Protein AF-A0A2I0VTD6-F1 (afdb_monomer)

Radius of gyration: 36.79 Å; Cα contacts (8 Å, |Δi|>4): 29; chains: 1; bounding box: 99×34×90 Å

Foldseek 3Di:
DPPPDDPVVCVPPVDDDDDDDDDDDDDDDDDDDDDDDDD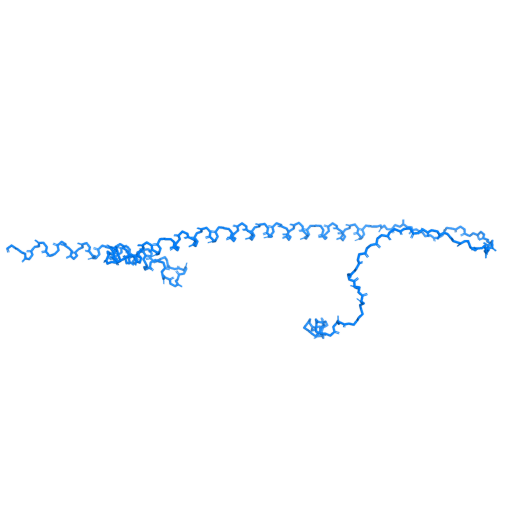DDDDDDDDPDDDPVVVVVVVVVVVVVVVVVVVVVVVVVVVVVVVCVVVVVLVVLLVVLPDPVRVPPLLSVLSVQQSPDPDPPDRCNVVSVVSNVVVVVVVVVVVPVPD

Structure (mmCIF, N/CA/C/O backbone):
data_AF-A0A2I0VTD6-F1
#
_entry.id   AF-A0A2I0VTD6-F1
#
loop_
_atom_site.group_PDB
_atom_site.id
_atom_site.type_symbol
_atom_site.label_atom_id
_atom_site.label_alt_id
_atom_site.label_comp_id
_atom_site.label_asym_id
_atom_site.label_entity_id
_atom_site.label_seq_id
_atom_site.pdbx_PDB_ins_code
_atom_site.Cartn_x
_atom_site.Cartn_y
_atom_site.Cartn_z
_atom_site.occupancy
_atom_site.B_iso_or_equiv
_atom_site.auth_seq_id
_atom_site.auth_comp_id
_atom_site.auth_asym_id
_atom_site.auth_atom_id
_atom_site.pdbx_PDB_model_num
ATOM 1 N N . MET A 1 1 ? 7.458 -14.844 -42.159 1.00 49.75 1 MET A N 1
ATOM 2 C CA . MET A 1 1 ? 8.129 -14.758 -40.843 1.00 49.75 1 MET A CA 1
ATOM 3 C C . MET A 1 1 ? 8.687 -16.138 -40.537 1.00 49.75 1 MET A C 1
ATOM 5 O O . MET A 1 1 ? 8.041 -17.108 -40.900 1.00 49.75 1 MET A O 1
ATOM 9 N N . ASN A 1 2 ? 9.909 -16.247 -40.011 1.00 54.94 2 ASN A N 1
ATOM 10 C CA . ASN A 1 2 ? 10.540 -17.551 -39.797 1.00 54.94 2 ASN A CA 1
ATOM 11 C C . ASN A 1 2 ? 9.925 -18.211 -38.554 1.00 54.94 2 ASN A C 1
ATOM 13 O O . ASN A 1 2 ? 10.283 -17.858 -37.434 1.00 54.94 2 ASN A O 1
ATOM 17 N N . GLU A 1 3 ? 8.988 -19.136 -38.755 1.00 66.50 3 GLU A N 1
ATOM 18 C CA . GLU A 1 3 ? 8.184 -19.750 -37.681 1.00 66.50 3 GLU A CA 1
ATOM 19 C C . GLU A 1 3 ? 8.963 -20.730 -36.790 1.00 66.50 3 GLU A C 1
ATOM 21 O O . GLU A 1 3 ? 8.429 -21.281 -35.836 1.00 66.50 3 GLU A O 1
ATOM 26 N N . ASN A 1 4 ? 10.259 -20.912 -37.051 1.00 70.69 4 ASN A N 1
ATOM 27 C CA . ASN A 1 4 ? 11.115 -21.851 -36.331 1.00 70.69 4 ASN A CA 1
ATOM 28 C C . ASN A 1 4 ? 12.034 -21.175 -35.289 1.00 70.69 4 ASN A C 1
ATOM 30 O O . ASN A 1 4 ? 13.095 -21.707 -34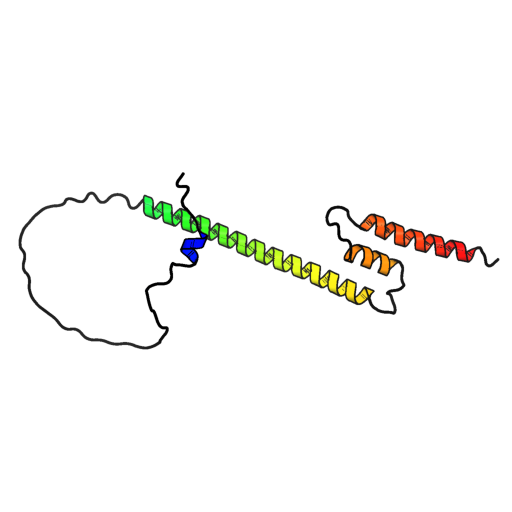.949 1.00 70.69 4 ASN A O 1
ATOM 34 N N . TYR A 1 5 ? 11.674 -19.978 -34.811 1.00 77.75 5 TYR A N 1
ATOM 35 C CA . TYR A 1 5 ? 12.420 -19.262 -33.772 1.00 77.75 5 TYR A CA 1
ATOM 36 C C . TYR A 1 5 ? 11.846 -19.563 -32.382 1.00 77.75 5 TYR A C 1
ATOM 38 O O . TYR A 1 5 ? 10.873 -18.948 -31.953 1.00 77.75 5 TYR A O 1
ATOM 46 N N . ASN A 1 6 ? 12.480 -20.496 -31.666 1.00 81.00 6 ASN A N 1
ATOM 47 C CA . ASN A 1 6 ? 12.172 -20.787 -30.267 1.00 81.00 6 ASN A CA 1
ATOM 48 C C . ASN A 1 6 ? 13.275 -20.223 -29.341 1.00 81.00 6 ASN A C 1
ATOM 50 O O . ASN A 1 6 ? 14.385 -20.770 -29.304 1.00 81.00 6 ASN A O 1
ATOM 54 N N . PRO A 1 7 ? 13.011 -19.147 -28.575 1.00 73.56 7 PRO A N 1
ATOM 55 C CA . PRO A 1 7 ? 14.016 -18.520 -27.714 1.00 73.56 7 PRO A CA 1
ATOM 56 C C . PRO A 1 7 ? 14.428 -19.396 -26.517 1.00 73.56 7 PRO A C 1
ATOM 58 O O . PRO A 1 7 ? 15.537 -19.251 -25.998 1.00 73.56 7 PRO A O 1
ATOM 61 N N . VAL A 1 8 ? 13.576 -20.335 -26.093 1.00 73.12 8 VAL A N 1
ATOM 62 C CA . VAL A 1 8 ? 13.812 -21.171 -24.904 1.00 73.12 8 VAL A CA 1
ATOM 63 C C . VAL A 1 8 ? 14.885 -22.233 -25.173 1.00 73.12 8 VAL A C 1
ATOM 65 O O . VAL A 1 8 ? 15.771 -22.453 -24.347 1.00 73.12 8 VAL A O 1
ATOM 68 N N . GLU A 1 9 ? 14.888 -22.830 -26.366 1.00 70.44 9 GLU A N 1
ATOM 69 C CA . GLU A 1 9 ? 15.838 -23.891 -26.734 1.00 70.44 9 GLU A CA 1
ATOM 70 C C . GLU A 1 9 ? 17.287 -23.397 -26.843 1.00 70.44 9 GLU A C 1
ATOM 72 O O . GLU A 1 9 ? 18.231 -24.110 -26.488 1.00 70.44 9 GLU A O 1
ATOM 77 N N . ARG A 1 10 ? 17.481 -22.149 -27.284 1.00 71.44 10 ARG A N 1
ATOM 78 C CA . ARG A 1 10 ? 18.812 -21.534 -27.413 1.00 71.44 10 ARG A CA 1
ATOM 79 C C . ARG A 1 10 ? 19.425 -21.184 -26.060 1.00 71.44 10 ARG A C 1
ATOM 81 O O . ARG A 1 10 ? 20.645 -21.254 -25.927 1.00 71.44 10 ARG A O 1
ATOM 88 N N . ARG A 1 11 ? 18.605 -20.860 -25.054 1.00 71.81 11 ARG A N 1
ATOM 89 C CA . ARG A 1 11 ? 19.079 -20.548 -23.697 1.00 71.81 11 ARG A CA 1
ATOM 90 C C . ARG A 1 11 ? 19.643 -21.780 -22.984 1.00 71.81 11 ARG A C 1
ATOM 92 O O . ARG A 1 11 ? 20.614 -21.652 -22.247 1.00 71.81 11 ARG A O 1
ATOM 99 N N . CYS A 1 12 ? 19.080 -22.966 -23.226 1.00 60.47 12 CYS A N 1
ATOM 100 C CA . CYS A 1 12 ? 19.469 -24.188 -22.512 1.00 60.47 12 CYS A CA 1
ATOM 101 C C . CYS A 1 12 ? 20.617 -24.980 -23.165 1.00 60.47 12 CYS A C 1
ATOM 103 O O . CYS A 1 12 ? 21.301 -25.721 -22.464 1.00 60.47 12 CYS A O 1
ATOM 105 N N . LYS A 1 13 ? 20.866 -24.839 -24.477 1.00 60.66 13 LYS A N 1
ATOM 106 C CA . LYS A 1 13 ? 21.906 -25.611 -25.200 1.00 60.66 13 LYS A CA 1
ATOM 107 C C . LYS A 1 13 ? 23.152 -24.817 -25.629 1.00 60.66 13 LYS A C 1
ATOM 109 O O . LYS A 1 13 ? 23.994 -25.348 -26.346 1.00 60.66 13 LYS A O 1
ATOM 114 N N . GLY A 1 14 ? 23.309 -23.570 -25.190 1.00 52.44 14 GLY A N 1
ATOM 115 C CA . GLY A 1 14 ? 24.399 -22.676 -25.612 1.00 52.44 14 GLY A CA 1
ATOM 116 C C . GLY A 1 14 ? 25.566 -22.555 -24.628 1.00 52.44 14 GLY A C 1
ATOM 117 O O . GLY A 1 14 ? 25.998 -21.443 -24.355 1.00 52.44 14 GLY A O 1
ATOM 118 N N . GLY A 1 15 ? 26.049 -23.662 -24.060 1.00 55.09 15 GLY A N 1
ATOM 119 C CA . GLY A 1 15 ? 27.117 -23.663 -23.052 1.00 55.09 15 GLY A CA 1
ATOM 120 C C . GLY A 1 15 ? 28.300 -24.550 -23.425 1.00 55.09 15 GLY A C 1
ATOM 121 O O . GLY A 1 15 ? 28.649 -25.447 -22.662 1.00 55.09 15 GLY A O 1
ATOM 122 N N . LYS A 1 16 ? 28.909 -24.345 -24.598 1.00 57.69 16 LYS A N 1
ATOM 123 C CA . LYS A 1 16 ? 30.201 -24.961 -24.915 1.00 57.69 16 LYS A CA 1
ATOM 124 C C . LYS A 1 16 ? 31.156 -23.910 -25.475 1.00 57.69 16 LYS A C 1
ATOM 126 O O . LYS A 1 16 ? 30.932 -23.369 -26.549 1.00 57.69 16 LYS A O 1
ATOM 131 N N . GLU A 1 17 ? 32.216 -23.707 -24.690 1.00 47.62 17 GLU A N 1
ATOM 132 C CA . GLU A 1 17 ? 33.462 -22.975 -24.967 1.00 47.62 17 GLU A CA 1
ATOM 133 C C . GLU A 1 17 ? 33.320 -21.457 -24.761 1.00 47.62 17 GLU A C 1
ATOM 135 O O . GLU A 1 17 ? 32.582 -20.778 -25.457 1.00 47.62 17 GLU A O 1
ATOM 140 N N . ARG A 1 18 ? 33.946 -20.839 -23.750 1.00 49.88 18 ARG A N 1
ATOM 141 C CA . ARG A 1 18 ? 35.388 -20.837 -23.464 1.00 49.88 18 ARG A CA 1
ATOM 142 C C . ARG A 1 18 ? 35.635 -20.645 -21.962 1.00 49.88 18 ARG A C 1
ATOM 144 O O . ARG A 1 18 ? 35.020 -19.802 -21.318 1.00 49.88 18 ARG A O 1
ATOM 151 N N . ASN A 1 19 ? 36.572 -21.421 -21.436 1.00 40.94 19 ASN A N 1
ATOM 152 C CA . ASN A 1 19 ? 37.115 -21.329 -20.086 1.00 40.94 19 ASN A CA 1
ATOM 153 C C . ASN A 1 19 ? 37.854 -19.985 -19.912 1.00 40.94 19 ASN A C 1
ATOM 155 O O . ASN A 1 19 ? 38.826 -19.751 -20.625 1.00 40.94 19 ASN A O 1
ATOM 159 N N . ILE A 1 20 ? 37.453 -19.123 -18.973 1.00 45.84 20 ILE A N 1
ATOM 160 C CA . ILE A 1 20 ? 38.364 -18.120 -18.398 1.00 45.84 20 ILE A CA 1
ATOM 161 C C . ILE A 1 20 ? 38.226 -18.206 -16.883 1.00 45.84 20 ILE A C 1
ATOM 163 O O . ILE A 1 20 ? 37.287 -17.692 -16.279 1.00 45.84 20 ILE A O 1
ATOM 167 N N . ARG A 1 21 ? 39.174 -18.932 -16.288 1.00 39.84 21 ARG A N 1
ATOM 168 C CA . ARG A 1 21 ? 39.433 -18.950 -14.852 1.00 39.84 21 ARG A CA 1
ATOM 169 C C . ARG A 1 21 ? 39.850 -17.552 -14.408 1.00 39.84 21 ARG A C 1
ATOM 171 O O . ARG A 1 21 ? 40.785 -16.972 -14.951 1.00 39.84 21 ARG A O 1
ATOM 178 N N . VAL A 1 22 ? 39.186 -17.073 -13.367 1.00 40.22 22 VAL A N 1
ATOM 179 C CA . VAL A 1 22 ? 39.696 -16.051 -12.455 1.00 40.22 22 VAL A CA 1
ATOM 180 C C . VAL A 1 22 ? 41.038 -16.533 -11.896 1.00 40.22 22 VAL A C 1
ATOM 182 O O . VAL A 1 22 ? 41.082 -17.562 -11.226 1.00 40.22 22 VAL A O 1
ATOM 185 N N . SER A 1 23 ? 42.129 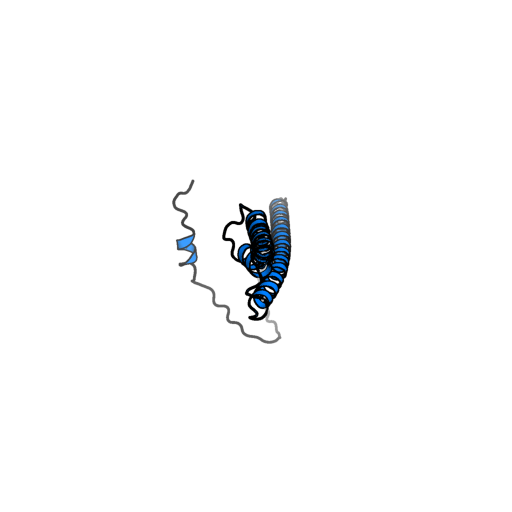-15.812 -12.169 1.00 40.09 23 SER A N 1
ATOM 186 C CA . SER A 1 23 ? 43.299 -15.777 -11.287 1.00 40.09 23 SER A CA 1
ATOM 187 C C . SER A 1 23 ? 44.198 -14.580 -11.593 1.00 40.09 23 SER A C 1
ATOM 189 O O . SER A 1 23 ? 44.378 -14.169 -12.734 1.00 40.09 23 SER A O 1
ATOM 191 N N . GLN A 1 24 ? 44.713 -14.010 -10.515 1.00 47.97 24 GLN A N 1
ATOM 192 C CA . GLN A 1 24 ? 45.476 -12.776 -10.414 1.00 47.97 24 GLN A CA 1
ATOM 193 C C . GLN A 1 24 ? 46.921 -12.900 -10.973 1.00 47.97 24 GLN A C 1
ATOM 195 O O . GLN A 1 24 ? 47.459 -14.002 -11.063 1.00 47.97 24 GLN A O 1
ATOM 200 N N . LYS A 1 25 ? 47.581 -11.728 -11.099 1.00 42.53 25 LYS A N 1
ATOM 201 C CA . LYS A 1 25 ? 49.021 -11.410 -10.863 1.00 42.53 25 LYS A CA 1
ATOM 202 C C . LYS A 1 25 ? 49.954 -11.152 -12.078 1.00 42.53 25 LYS A C 1
ATOM 204 O O . LYS A 1 25 ? 50.320 -12.061 -12.802 1.00 42.53 25 LYS A O 1
ATOM 209 N N . ILE A 1 26 ? 50.421 -9.892 -12.148 1.00 41.84 26 ILE A N 1
ATOM 210 C CA . ILE A 1 26 ? 51.832 -9.421 -12.191 1.00 41.84 26 ILE A CA 1
ATOM 211 C C . ILE A 1 26 ? 52.717 -9.753 -13.425 1.00 41.84 26 ILE A C 1
ATOM 213 O O . ILE A 1 26 ? 53.243 -10.845 -13.559 1.00 41.84 26 ILE A O 1
ATOM 217 N N . SER A 1 27 ? 52.965 -8.693 -14.212 1.00 48.12 27 SER A N 1
ATOM 218 C CA . SER A 1 27 ? 54.229 -8.140 -14.762 1.00 48.12 27 SER A CA 1
ATOM 219 C C . SER A 1 27 ? 55.313 -8.971 -15.494 1.00 48.12 27 SER A C 1
ATOM 221 O O . SER A 1 27 ? 55.793 -9.982 -14.996 1.00 48.12 27 SER A O 1
ATOM 223 N N . LYS A 1 28 ? 55.890 -8.280 -16.512 1.00 48.00 28 LYS A N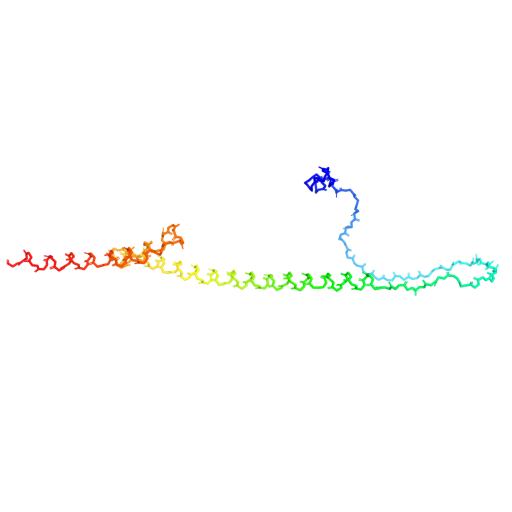 1
ATOM 224 C CA . LYS A 1 28 ? 57.202 -8.443 -17.210 1.00 48.00 28 LYS A CA 1
ATOM 225 C C . LYS A 1 28 ? 57.243 -9.582 -18.248 1.00 48.00 28 LYS A C 1
ATOM 227 O O . LYS A 1 28 ? 56.573 -10.578 -18.068 1.00 48.00 28 LYS A O 1
ATOM 232 N N . SER A 1 29 ? 58.035 -9.600 -19.322 1.00 49.53 29 SER A N 1
ATOM 233 C CA . SER A 1 29 ? 58.926 -8.698 -20.073 1.00 49.53 29 SER A CA 1
ATOM 234 C C . SER A 1 29 ? 59.643 -9.607 -21.100 1.00 49.53 29 SER A C 1
ATOM 236 O O . SER A 1 29 ? 59.773 -10.800 -20.849 1.00 49.53 29 SER A O 1
ATOM 238 N N . LEU A 1 30 ? 60.222 -9.009 -22.146 1.00 44.50 30 LEU A N 1
ATOM 239 C CA . LEU A 1 30 ? 61.293 -9.509 -23.029 1.00 44.50 30 LEU A CA 1
ATOM 240 C C . LEU A 1 30 ? 60.926 -10.078 -24.408 1.00 44.50 30 LEU A C 1
ATOM 242 O O . LEU A 1 30 ? 59.990 -10.837 -24.622 1.00 44.50 30 LEU A O 1
ATOM 246 N N . GLN A 1 31 ? 61.755 -9.597 -25.330 1.00 50.50 31 GLN A N 1
ATOM 247 C CA . GLN A 1 31 ? 61.755 -9.639 -26.782 1.00 50.50 31 GLN A CA 1
ATOM 248 C C . GLN A 1 31 ? 62.354 -10.951 -27.309 1.00 50.50 31 GLN A C 1
ATOM 250 O O . GLN A 1 31 ? 63.223 -11.524 -26.658 1.00 50.50 31 GLN A O 1
ATOM 255 N N . ALA A 1 32 ? 62.020 -11.322 -28.547 1.00 45.25 32 ALA A N 1
ATOM 256 C CA . ALA A 1 32 ? 62.976 -11.948 -29.461 1.00 45.25 32 ALA A CA 1
ATOM 257 C C . ALA A 1 32 ? 62.547 -11.736 -30.922 1.00 45.25 32 ALA A C 1
ATOM 259 O O . ALA A 1 32 ? 61.409 -11.976 -31.315 1.00 45.25 32 ALA A O 1
ATOM 260 N N . SER A 1 33 ? 63.508 -11.245 -31.689 1.00 48.97 33 SER A N 1
ATOM 261 C CA . SER A 1 33 ? 63.558 -11.002 -33.127 1.00 48.97 33 SER A CA 1
ATOM 262 C C . SER A 1 33 ? 63.351 -12.252 -33.986 1.00 48.97 33 SER A C 1
ATOM 264 O O . SER A 1 33 ? 63.907 -13.298 -33.661 1.00 48.97 33 SER A O 1
ATOM 266 N N . ASN A 1 34 ? 62.742 -12.101 -35.170 1.00 55.41 34 ASN A N 1
ATOM 267 C CA . ASN A 1 34 ? 63.255 -12.809 -36.342 1.00 55.41 34 ASN A CA 1
ATOM 268 C C . ASN A 1 34 ? 63.049 -12.030 -37.649 1.00 55.41 34 ASN A C 1
ATOM 270 O O . ASN A 1 34 ? 62.044 -11.357 -37.862 1.00 55.41 34 ASN A O 1
ATOM 274 N N . VAL A 1 35 ? 64.081 -12.103 -38.481 1.00 44.78 35 VAL A N 1
ATOM 275 C CA . VAL A 1 35 ? 64.337 -11.317 -39.687 1.00 44.78 35 VAL A CA 1
ATOM 276 C C . VAL A 1 35 ? 63.698 -11.983 -40.908 1.00 44.78 35 VAL A C 1
ATOM 278 O O . VAL A 1 35 ? 63.809 -13.191 -41.074 1.00 44.78 35 VAL A O 1
ATOM 281 N N . GLY A 1 36 ? 63.149 -11.167 -41.813 1.00 46.59 36 GLY A N 1
ATOM 282 C CA . GLY A 1 36 ? 63.189 -11.441 -43.251 1.00 46.59 36 GLY A CA 1
ATOM 283 C C . GLY A 1 36 ? 61.872 -11.843 -43.910 1.00 46.59 36 GLY A C 1
ATOM 284 O O . GLY A 1 36 ? 61.527 -13.014 -43.941 1.00 46.59 36 GLY A O 1
ATOM 285 N N . ASN A 1 37 ? 61.226 -10.892 -44.591 1.00 49.22 37 ASN A N 1
ATOM 286 C CA . ASN A 1 37 ? 60.855 -11.119 -45.987 1.00 49.22 37 ASN A CA 1
ATOM 287 C C . ASN A 1 37 ? 60.700 -9.775 -46.716 1.00 49.22 37 ASN A C 1
ATOM 289 O O . ASN A 1 37 ? 59.830 -8.971 -46.388 1.00 49.22 37 ASN A O 1
ATOM 293 N N . ARG A 1 38 ? 61.578 -9.516 -47.690 1.00 47.03 38 ARG A N 1
ATOM 294 C CA . ARG A 1 38 ? 61.457 -8.405 -48.641 1.00 47.03 38 ARG A CA 1
ATOM 295 C C . ARG A 1 38 ? 60.586 -8.888 -49.797 1.00 47.03 38 ARG A C 1
ATOM 297 O O . ARG A 1 38 ? 61.032 -9.708 -50.587 1.00 47.03 38 ARG A O 1
ATOM 304 N N . GLY A 1 39 ? 59.373 -8.357 -49.900 1.00 42.47 39 GLY A N 1
ATOM 305 C CA . GLY A 1 39 ? 58.521 -8.466 -51.082 1.00 42.47 39 GLY A CA 1
ATOM 306 C C . GLY A 1 39 ? 58.309 -7.079 -51.674 1.00 42.47 39 GLY A C 1
ATOM 307 O O . GLY A 1 39 ? 57.598 -6.262 -51.101 1.00 42.47 39 GLY A O 1
ATOM 308 N N . SER A 1 40 ? 58.989 -6.813 -52.782 1.00 56.69 40 SER A N 1
ATOM 309 C CA . SER A 1 40 ? 58.841 -5.631 -53.629 1.00 56.69 40 SER A CA 1
ATOM 310 C C . SER A 1 40 ? 57.657 -5.838 -54.572 1.00 56.69 40 SER A C 1
ATOM 312 O O . SER A 1 40 ? 57.659 -6.849 -55.266 1.00 56.69 40 SER A O 1
ATOM 314 N N . ILE A 1 41 ? 56.701 -4.906 -54.633 1.00 47.19 41 ILE A N 1
ATOM 315 C CA . ILE A 1 41 ? 56.322 -4.171 -55.856 1.00 47.19 41 ILE A CA 1
ATOM 316 C C . ILE A 1 41 ? 55.091 -3.277 -55.614 1.00 47.19 41 ILE A C 1
ATOM 318 O O . ILE A 1 41 ? 54.178 -3.596 -54.858 1.00 47.19 41 ILE A O 1
ATOM 322 N N . ASP A 1 42 ? 55.178 -2.130 -56.268 1.00 43.22 42 ASP A N 1
ATOM 323 C CA . ASP A 1 42 ? 54.257 -1.020 -56.472 1.00 43.22 42 ASP A CA 1
ATOM 324 C C . ASP A 1 42 ? 52.822 -1.417 -56.890 1.00 43.22 42 ASP A C 1
ATOM 326 O O . ASP A 1 42 ? 52.614 -2.429 -57.559 1.00 43.22 42 ASP A O 1
ATOM 330 N N . GLY A 1 43 ? 51.826 -0.608 -56.504 1.00 42.41 43 GLY A N 1
ATOM 331 C CA . GLY A 1 43 ? 50.411 -0.911 -56.753 1.00 42.41 43 GLY A CA 1
ATOM 332 C C . GLY A 1 43 ? 49.404 -0.017 -56.027 1.00 42.41 43 GLY A C 1
ATOM 333 O O . GLY A 1 43 ? 48.646 -0.459 -55.171 1.00 42.41 43 GLY A O 1
ATOM 334 N N . THR A 1 44 ? 49.420 1.263 -56.371 1.00 48.41 44 THR A N 1
ATOM 335 C CA . THR A 1 44 ? 48.490 2.344 -56.016 1.00 48.41 44 THR A CA 1
ATOM 336 C C . THR A 1 44 ? 47.006 1.956 -55.801 1.00 48.41 44 THR A C 1
ATOM 338 O O . THR A 1 44 ? 46.284 1.622 -56.730 1.00 48.41 44 THR A O 1
ATOM 341 N N . LYS A 1 45 ? 46.556 2.129 -54.547 1.00 50.41 45 LYS A N 1
ATOM 342 C CA . LYS A 1 45 ? 45.263 2.676 -54.066 1.00 50.41 45 LYS A CA 1
ATOM 343 C C . LYS A 1 45 ? 43.963 2.208 -54.751 1.00 50.41 45 LYS A C 1
ATOM 345 O O . LYS A 1 45 ? 43.365 2.941 -55.531 1.00 50.41 45 LYS A O 1
ATOM 350 N N . HIS A 1 46 ? 43.406 1.102 -54.262 1.00 52.69 46 HIS A N 1
ATOM 351 C CA . HIS A 1 46 ? 41.955 0.897 -54.219 1.00 52.69 46 HIS A CA 1
ATOM 352 C C . HIS A 1 46 ? 41.526 0.636 -52.780 1.00 52.69 46 HIS A C 1
ATOM 354 O O . HIS A 1 46 ? 41.828 -0.414 -52.227 1.00 52.69 46 HIS A O 1
ATOM 360 N N . SER A 1 47 ? 40.845 1.608 -52.179 1.00 49.84 47 SER A N 1
ATOM 361 C CA . SER A 1 47 ? 39.809 1.430 -51.154 1.00 49.84 47 SER A CA 1
ATOM 362 C C . SER A 1 47 ? 39.279 2.821 -50.836 1.00 49.84 47 SER A C 1
ATOM 364 O O . SER A 1 47 ? 39.839 3.555 -50.026 1.00 49.84 47 SER A O 1
ATOM 366 N N . THR A 1 48 ? 38.226 3.214 -51.543 1.00 47.66 48 THR A N 1
ATOM 367 C CA . THR A 1 48 ? 37.341 4.309 -51.149 1.00 47.66 48 THR A CA 1
ATOM 368 C C . THR A 1 48 ? 36.772 3.980 -49.771 1.00 47.66 48 THR A C 1
ATOM 370 O O . THR A 1 48 ? 35.785 3.260 -49.646 1.00 47.66 48 THR A O 1
ATOM 373 N N . ALA A 1 49 ? 37.445 4.450 -48.726 1.00 59.59 49 ALA A N 1
ATOM 374 C CA . ALA A 1 49 ? 36.954 4.404 -47.364 1.00 59.59 49 ALA A CA 1
ATOM 375 C C . ALA A 1 49 ? 35.949 5.542 -47.168 1.00 59.59 49 ALA A C 1
ATOM 377 O O . ALA A 1 49 ? 36.351 6.673 -46.925 1.00 59.59 49 ALA A O 1
ATOM 378 N N . THR A 1 50 ? 34.656 5.232 -47.267 1.00 54.47 50 THR A N 1
ATOM 379 C CA . THR A 1 50 ? 33.552 6.000 -46.665 1.00 54.47 50 THR A CA 1
ATOM 380 C C . THR A 1 50 ? 32.301 5.112 -46.561 1.00 54.47 50 THR A C 1
ATOM 382 O O . THR A 1 50 ? 32.072 4.353 -47.503 1.00 54.47 50 THR A O 1
ATOM 385 N N . PRO A 1 51 ? 31.415 5.263 -45.555 1.00 53.34 51 PRO A N 1
ATOM 386 C CA . PRO A 1 51 ? 31.551 6.036 -44.320 1.00 53.34 51 PRO A CA 1
ATOM 387 C C . PRO A 1 51 ? 31.271 5.194 -43.056 1.00 53.34 51 PRO A C 1
ATOM 389 O O . PRO A 1 51 ? 30.356 4.377 -43.017 1.00 53.34 51 PRO A O 1
ATOM 392 N N . ASN A 1 52 ? 31.961 5.510 -41.959 1.00 58.41 52 ASN A N 1
ATOM 393 C CA . ASN A 1 52 ? 31.691 5.018 -40.595 1.00 58.41 52 ASN A CA 1
ATOM 394 C C . ASN A 1 52 ? 30.279 5.374 -40.049 1.00 58.41 52 ASN A C 1
ATOM 396 O O . ASN A 1 52 ? 29.984 5.127 -38.885 1.00 58.41 52 ASN A O 1
ATOM 400 N N . SER A 1 53 ? 29.389 5.939 -40.872 1.00 60.16 53 SER A N 1
ATOM 401 C CA . SER A 1 53 ? 28.076 6.472 -40.477 1.00 60.16 53 SER A CA 1
ATOM 402 C C . SER A 1 53 ? 27.116 5.437 -39.878 1.00 60.16 53 SER A C 1
ATOM 404 O O . SER A 1 53 ? 26.372 5.753 -38.957 1.00 60.16 53 SER A O 1
ATOM 406 N N . THR A 1 54 ? 27.133 4.188 -40.348 1.00 61.91 54 THR A N 1
ATOM 407 C CA . THR A 1 54 ? 26.232 3.131 -39.857 1.00 61.91 54 THR A CA 1
ATOM 408 C C . THR A 1 54 ? 26.610 2.640 -38.461 1.00 61.91 54 THR A C 1
ATOM 410 O O . THR A 1 54 ? 25.727 2.294 -37.675 1.00 61.91 54 THR A O 1
ATOM 413 N N . LEU A 1 55 ? 27.906 2.631 -38.133 1.00 62.88 55 LEU A N 1
ATOM 414 C CA . LEU A 1 55 ? 28.396 2.254 -36.807 1.00 62.88 55 LEU A CA 1
ATOM 415 C C . LEU A 1 55 ? 28.150 3.377 -35.790 1.00 62.88 55 LEU A C 1
ATOM 417 O O . LEU A 1 55 ? 27.666 3.098 -34.698 1.00 62.88 55 LEU A O 1
ATOM 421 N N . GLU A 1 56 ? 28.384 4.634 -36.178 1.00 66.31 56 GLU A N 1
ATOM 422 C CA . GLU A 1 56 ? 28.073 5.813 -35.354 1.00 66.31 56 GLU A CA 1
ATOM 423 C C . GLU A 1 56 ? 26.570 5.915 -35.038 1.00 66.31 56 GLU A C 1
ATOM 425 O O . GLU A 1 56 ? 26.195 6.085 -33.881 1.00 66.31 56 GLU A O 1
ATOM 430 N N . ASN A 1 57 ? 25.693 5.688 -36.026 1.00 74.38 57 ASN A N 1
ATOM 431 C CA . ASN A 1 57 ? 24.241 5.654 -35.803 1.00 74.38 57 ASN A CA 1
ATOM 432 C C . ASN A 1 57 ? 23.811 4.512 -34.866 1.00 74.38 57 ASN A C 1
ATOM 434 O O . ASN A 1 57 ? 22.897 4.676 -34.061 1.00 74.38 57 ASN A O 1
ATOM 438 N N . SER A 1 58 ? 24.477 3.356 -34.949 1.00 81.69 58 SER A N 1
ATOM 439 C CA . SER A 1 58 ? 24.200 2.223 -34.057 1.00 81.69 58 SER A CA 1
ATOM 440 C C . SER A 1 58 ? 24.646 2.518 -32.622 1.00 81.69 58 SER A C 1
ATOM 442 O O . SER A 1 58 ? 23.928 2.191 -31.682 1.00 81.69 58 SER A O 1
ATOM 444 N N . ASN A 1 59 ? 25.797 3.172 -32.445 1.00 87.00 59 ASN A N 1
ATOM 445 C CA . ASN A 1 59 ? 26.294 3.583 -31.132 1.00 87.00 59 ASN A CA 1
ATOM 446 C C . ASN A 1 59 ? 25.395 4.648 -30.489 1.00 87.00 59 ASN A C 1
ATOM 448 O O . ASN A 1 59 ? 25.082 4.527 -29.307 1.00 87.00 59 ASN A O 1
ATOM 452 N N . ALA A 1 60 ? 24.924 5.631 -31.263 1.00 88.56 60 ALA A N 1
ATOM 453 C CA . ALA A 1 60 ? 23.974 6.638 -30.789 1.00 88.56 60 ALA A CA 1
ATOM 454 C C . ALA A 1 60 ? 22.652 6.003 -30.324 1.00 88.56 60 ALA A C 1
ATOM 456 O O . ALA A 1 60 ? 22.160 6.321 -29.245 1.00 88.56 60 ALA A O 1
ATOM 457 N N . TYR A 1 61 ? 22.124 5.037 -31.081 1.00 92.38 61 TYR A N 1
ATOM 458 C CA . TYR A 1 61 ? 20.915 4.305 -30.696 1.00 92.38 61 TYR A CA 1
ATOM 459 C C . TYR A 1 61 ? 21.122 3.436 -29.443 1.00 92.38 61 TYR A C 1
ATOM 461 O O . TYR A 1 61 ? 20.264 3.381 -28.565 1.00 92.38 61 TYR A O 1
ATOM 469 N N . ILE A 1 62 ? 22.281 2.779 -29.314 1.00 93.38 62 ILE A N 1
ATOM 470 C CA . ILE A 1 62 ? 22.644 2.027 -28.101 1.00 93.38 62 ILE A CA 1
ATOM 471 C C . ILE A 1 62 ? 22.736 2.961 -26.891 1.00 93.38 62 ILE A C 1
ATOM 473 O O . ILE A 1 62 ? 22.290 2.587 -25.804 1.00 93.38 62 ILE A O 1
ATOM 477 N N . GLN A 1 63 ? 23.298 4.158 -27.062 1.00 94.50 63 GLN A N 1
ATOM 478 C CA . GLN A 1 63 ? 23.385 5.153 -26.001 1.00 94.50 63 GLN A CA 1
ATOM 479 C C . GLN A 1 63 ? 21.993 5.638 -25.579 1.00 94.50 63 GLN A C 1
ATOM 481 O O . GLN A 1 63 ? 21.686 5.579 -24.393 1.00 94.50 63 GLN A O 1
ATOM 486 N N . GLU A 1 64 ? 21.130 6.011 -26.525 1.00 94.88 64 GLU A N 1
ATOM 487 C CA . GLU A 1 64 ? 19.750 6.435 -26.251 1.00 94.88 64 GLU A CA 1
ATOM 488 C C . GLU A 1 64 ? 18.966 5.350 -25.494 1.00 94.88 64 GLU A C 1
ATOM 490 O O . GLU A 1 64 ? 18.332 5.608 -24.468 1.00 94.88 64 GLU A O 1
ATOM 495 N N . LEU A 1 65 ? 19.056 4.097 -25.949 1.00 96.31 65 LEU A N 1
ATOM 496 C CA . LEU A 1 65 ? 18.434 2.972 -25.254 1.00 96.31 65 LEU A CA 1
ATOM 497 C C . LEU A 1 65 ? 19.018 2.766 -23.850 1.00 96.31 65 LEU A C 1
ATOM 499 O O . LEU A 1 65 ? 18.279 2.440 -22.922 1.00 96.31 65 LEU A O 1
ATOM 503 N N . SER A 1 66 ? 20.327 2.956 -23.679 1.00 95.94 66 SER A N 1
ATOM 504 C CA . SER A 1 66 ? 20.990 2.837 -22.376 1.00 95.94 66 SER A CA 1
ATOM 505 C C . SER A 1 66 ? 20.546 3.935 -21.411 1.00 95.94 66 SER A C 1
ATOM 507 O O . SER A 1 66 ? 20.302 3.649 -20.238 1.00 95.94 66 SER A O 1
ATOM 509 N N . GLU A 1 67 ? 20.384 5.165 -21.900 1.00 97.19 67 GLU A N 1
ATOM 510 C CA . GLU A 1 67 ? 19.853 6.297 -21.138 1.00 97.19 67 GLU A CA 1
ATOM 511 C C . GLU A 1 67 ? 18.413 6.028 -20.701 1.00 97.19 67 GLU A C 1
ATOM 513 O O . GLU A 1 67 ? 18.111 6.131 -19.512 1.00 97.19 67 GLU A O 1
ATOM 518 N N . LYS A 1 68 ? 17.556 5.548 -21.611 1.00 97.31 68 LYS A N 1
ATOM 519 C CA . LYS A 1 68 ? 16.171 5.182 -21.286 1.00 97.31 68 LYS A CA 1
ATOM 520 C C . LYS A 1 68 ? 16.086 4.059 -20.253 1.00 97.31 68 LYS A C 1
ATOM 522 O O . LYS A 1 68 ? 15.276 4.118 -19.331 1.00 97.31 68 LYS A O 1
ATOM 527 N N . ILE A 1 69 ? 16.942 3.041 -20.366 1.00 97.62 69 ILE A N 1
ATOM 528 C CA . ILE A 1 69 ? 17.040 1.976 -19.358 1.00 97.62 69 ILE A CA 1
ATOM 529 C C . ILE A 1 69 ? 17.459 2.556 -18.003 1.00 97.62 69 ILE A C 1
ATOM 531 O O . ILE A 1 69 ? 16.941 2.128 -16.973 1.00 97.62 69 ILE A O 1
ATOM 535 N N . ASN A 1 70 ? 18.399 3.500 -17.982 1.00 97.75 70 ASN A N 1
ATOM 536 C CA . ASN A 1 70 ? 18.861 4.119 -16.746 1.00 97.75 70 ASN A CA 1
ATOM 537 C C . ASN A 1 70 ? 17.775 4.986 -16.092 1.00 97.75 70 ASN A C 1
ATOM 539 O O . ASN A 1 70 ? 17.544 4.865 -14.894 1.00 97.75 70 ASN A O 1
ATOM 543 N N . GLU A 1 71 ? 17.065 5.797 -16.875 1.00 97.81 71 GLU A N 1
ATOM 544 C CA . GLU A 1 71 ? 15.930 6.595 -16.403 1.00 97.81 71 GLU A CA 1
ATOM 545 C C . GLU A 1 71 ? 14.836 5.707 -15.799 1.00 97.81 71 GLU A C 1
ATOM 547 O O . GLU A 1 71 ? 14.396 5.934 -14.672 1.00 97.81 71 GLU A O 1
ATOM 552 N N . MET A 1 72 ? 14.458 4.634 -16.502 1.00 97.50 72 MET A N 1
ATOM 553 C CA . MET A 1 72 ? 13.479 3.672 -15.997 1.00 97.50 72 MET A CA 1
ATOM 554 C C . MET A 1 72 ? 13.936 3.015 -14.690 1.00 97.50 72 MET A C 1
ATOM 556 O O . MET A 1 72 ? 13.124 2.835 -13.788 1.00 97.50 72 MET A O 1
ATOM 560 N N . LYS A 1 73 ? 15.224 2.674 -14.556 1.00 97.94 73 LYS A N 1
ATOM 561 C CA . LYS A 1 73 ? 15.771 2.116 -13.309 1.00 97.94 73 LYS A CA 1
ATOM 562 C C . LYS A 1 73 ? 15.670 3.099 -12.147 1.00 97.94 73 LYS A C 1
ATOM 564 O O . LYS A 1 73 ? 15.247 2.696 -11.071 1.00 97.94 73 LYS A O 1
ATOM 569 N N . ILE A 1 74 ? 16.021 4.365 -12.370 1.00 98.12 74 ILE A N 1
ATOM 570 C CA . ILE A 1 74 ? 15.916 5.414 -11.346 1.00 98.12 74 ILE A CA 1
ATOM 571 C C . ILE A 1 74 ? 14.450 5.616 -10.941 1.00 98.12 74 ILE A C 1
ATOM 573 O O . ILE A 1 74 ? 14.145 5.711 -9.754 1.00 98.12 74 ILE A O 1
ATOM 577 N N . SER A 1 75 ? 13.534 5.637 -11.914 1.00 98.06 75 SER A N 1
ATOM 578 C CA . SER A 1 75 ? 12.096 5.753 -11.656 1.00 98.06 75 SER A CA 1
ATOM 579 C C . SER A 1 75 ? 11.565 4.577 -10.831 1.00 98.06 75 SER A C 1
ATOM 581 O O . SER A 1 75 ? 10.849 4.801 -9.856 1.00 98.06 75 SER A O 1
ATOM 583 N N . LEU A 1 76 ? 11.961 3.344 -11.165 1.00 98.31 76 LEU A N 1
ATOM 584 C CA . LEU A 1 76 ? 11.600 2.159 -10.386 1.00 98.31 76 LEU A CA 1
ATOM 585 C C . LEU A 1 76 ? 12.159 2.221 -8.964 1.00 98.31 76 LEU A C 1
ATOM 587 O O . LEU A 1 76 ? 11.408 1.994 -8.026 1.00 98.31 76 LEU A O 1
ATOM 591 N N . GLU A 1 77 ? 13.428 2.591 -8.784 1.00 98.19 77 GLU A N 1
ATOM 592 C CA . GLU A 1 77 ? 14.026 2.714 -7.449 1.00 98.19 77 GLU A CA 1
ATOM 593 C C . GLU A 1 77 ? 13.301 3.771 -6.596 1.00 98.19 77 GLU A C 1
ATOM 595 O O . GLU A 1 77 ? 13.064 3.566 -5.405 1.00 98.19 77 GLU A O 1
ATOM 600 N N . SER A 1 78 ? 12.918 4.903 -7.195 1.00 97.75 78 SER A N 1
ATOM 601 C CA . SER A 1 78 ? 12.124 5.930 -6.511 1.00 97.75 78 SER A CA 1
ATOM 602 C C . SER A 1 78 ? 10.747 5.399 -6.108 1.00 97.75 78 SER A C 1
ATOM 604 O O . SER A 1 78 ? 10.324 5.593 -4.972 1.00 97.75 78 SER A O 1
ATOM 606 N N . MET A 1 79 ? 10.072 4.690 -7.014 1.00 97.88 79 MET A N 1
ATOM 607 C CA . MET A 1 79 ? 8.755 4.104 -6.763 1.00 97.88 79 MET A CA 1
ATOM 608 C C . MET A 1 79 ? 8.808 3.013 -5.687 1.00 97.88 79 MET A C 1
ATOM 610 O O . MET A 1 79 ? 7.914 2.928 -4.851 1.00 97.88 79 MET A O 1
ATOM 614 N N . GLU A 1 80 ? 9.861 2.195 -5.669 1.00 98.06 80 GLU A N 1
ATOM 615 C CA . GLU A 1 80 ? 10.088 1.192 -4.626 1.00 98.06 80 GLU A CA 1
ATOM 616 C C . GLU A 1 80 ? 10.290 1.850 -3.258 1.00 98.06 80 GLU A C 1
ATOM 618 O O . GLU A 1 80 ? 9.685 1.411 -2.282 1.00 98.06 80 GLU A O 1
ATOM 623 N N . LYS A 1 81 ? 11.054 2.949 -3.189 1.00 98.38 81 LYS A N 1
ATOM 624 C CA . LYS A 1 81 ? 11.216 3.728 -1.950 1.00 98.38 81 LYS A CA 1
ATOM 625 C C . LYS A 1 81 ? 9.896 4.312 -1.461 1.00 98.38 81 LYS A C 1
ATOM 627 O O . LYS A 1 81 ? 9.622 4.254 -0.267 1.00 98.38 81 LYS A O 1
ATOM 632 N N . GLU A 1 82 ? 9.083 4.865 -2.357 1.00 98.19 82 GLU A N 1
ATOM 633 C CA . GLU A 1 82 ? 7.765 5.396 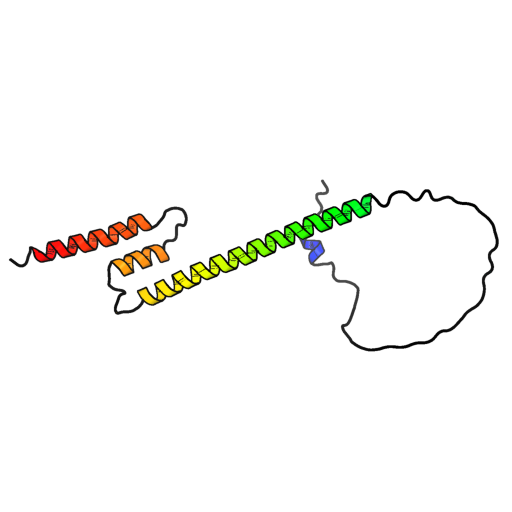-2.002 1.00 98.19 82 GLU A CA 1
ATOM 634 C C . GLU A 1 82 ? 6.824 4.284 -1.528 1.00 98.19 82 GLU A C 1
ATOM 636 O O . GLU A 1 82 ? 6.210 4.414 -0.468 1.00 98.19 82 GLU A O 1
ATOM 641 N N . ARG A 1 83 ? 6.766 3.154 -2.244 1.00 98.25 83 ARG A N 1
ATOM 642 C CA . ARG A 1 83 ? 5.995 1.971 -1.837 1.00 98.25 83 ARG A CA 1
ATOM 643 C C . ARG A 1 83 ? 6.378 1.523 -0.429 1.00 98.25 83 ARG A C 1
ATOM 645 O O . ARG A 1 83 ? 5.497 1.334 0.408 1.00 98.25 83 ARG A O 1
ATOM 652 N N . ASP A 1 84 ? 7.673 1.371 -0.168 1.00 98.06 84 ASP A N 1
ATOM 653 C CA . ASP A 1 84 ? 8.171 0.905 1.124 1.00 98.06 84 ASP A CA 1
ATOM 654 C C . ASP A 1 84 ? 7.884 1.936 2.227 1.00 98.06 84 ASP A C 1
ATOM 656 O O . ASP A 1 84 ? 7.425 1.568 3.306 1.00 98.06 84 ASP A O 1
ATOM 660 N N . PHE A 1 85 ? 8.041 3.232 1.937 1.00 98.50 85 PHE A N 1
ATOM 661 C CA . PHE A 1 85 ? 7.723 4.324 2.860 1.00 98.50 85 PHE A CA 1
ATOM 662 C C . PHE A 1 85 ? 6.248 4.341 3.282 1.00 98.50 85 PHE A C 1
ATOM 664 O O . PHE A 1 85 ? 5.946 4.531 4.464 1.00 98.50 85 PHE A O 1
ATOM 671 N N . TYR A 1 86 ? 5.317 4.156 2.342 1.00 97.88 86 TYR A N 1
ATOM 672 C CA . TYR A 1 86 ? 3.890 4.104 2.667 1.00 97.88 86 TYR A CA 1
ATOM 673 C C . TYR A 1 86 ? 3.531 2.814 3.406 1.00 97.88 86 TYR A C 1
ATOM 675 O O . TYR A 1 86 ? 2.837 2.869 4.424 1.00 97.88 86 TYR A O 1
ATOM 683 N N . PHE A 1 87 ? 4.045 1.670 2.951 1.00 97.31 87 PHE A N 1
ATOM 684 C CA . PHE A 1 87 ? 3.782 0.376 3.577 1.00 97.31 87 PHE A CA 1
ATOM 685 C C . PHE A 1 87 ? 4.280 0.322 5.026 1.00 97.31 87 PHE A C 1
ATOM 687 O O . PHE A 1 87 ? 3.557 -0.129 5.912 1.00 97.31 87 PHE A O 1
ATOM 694 N N . GLU A 1 88 ? 5.476 0.847 5.300 1.00 98.44 88 GLU A N 1
ATOM 695 C CA . GLU A 1 88 ? 6.042 0.904 6.648 1.00 98.44 88 GLU A CA 1
ATOM 696 C C . GLU A 1 88 ? 5.145 1.710 7.606 1.00 98.44 88 GLU A C 1
ATOM 698 O O . GLU A 1 88 ? 4.873 1.277 8.728 1.00 98.44 88 GLU A O 1
ATOM 703 N N . LYS A 1 89 ? 4.604 2.850 7.156 1.00 98.25 89 LYS A N 1
ATOM 704 C CA . LYS A 1 89 ? 3.665 3.652 7.959 1.00 98.25 89 LYS A CA 1
ATOM 705 C C . LYS A 1 89 ? 2.362 2.917 8.233 1.00 98.25 89 LYS A C 1
ATOM 707 O O . LYS A 1 89 ? 1.914 2.915 9.378 1.00 98.25 89 LYS A O 1
ATOM 712 N N . LEU A 1 90 ? 1.770 2.295 7.212 1.00 97.69 90 LEU A N 1
ATOM 713 C CA . LEU A 1 90 ? 0.545 1.505 7.369 1.00 97.69 90 LEU A CA 1
ATOM 714 C C . LEU A 1 90 ? 0.770 0.347 8.346 1.00 97.69 90 LEU A C 1
ATOM 716 O O . LEU A 1 90 ? -0.052 0.128 9.232 1.00 97.69 90 LEU A O 1
ATOM 720 N N . ARG A 1 91 ? 1.932 -0.312 8.272 1.00 98.25 91 ARG A N 1
ATOM 721 C CA . ARG A 1 91 ? 2.330 -1.357 9.216 1.00 98.25 91 ARG A CA 1
ATOM 722 C C . ARG A 1 91 ? 2.464 -0.830 10.645 1.00 98.25 91 ARG A C 1
ATOM 724 O O . ARG A 1 91 ? 2.007 -1.488 11.575 1.00 98.25 91 ARG A O 1
ATOM 731 N N . TYR A 1 92 ? 3.051 0.348 10.857 1.00 98.44 92 TYR A N 1
ATOM 732 C CA . TYR A 1 92 ? 3.105 0.946 12.196 1.00 98.44 92 TYR A CA 1
ATOM 733 C C . TYR A 1 92 ? 1.717 1.281 12.746 1.00 98.44 92 TYR A C 1
ATOM 735 O O . TYR A 1 92 ? 1.448 0.999 13.913 1.00 98.44 92 TYR A O 1
ATOM 743 N N . VAL A 1 93 ? 0.830 1.838 11.917 1.00 98.19 93 VAL A N 1
ATOM 744 C CA . VAL A 1 93 ? -0.565 2.105 12.301 1.00 98.19 93 VAL A CA 1
ATOM 745 C C . VAL A 1 93 ? -1.279 0.806 12.680 1.00 98.19 93 VAL A C 1
ATOM 747 O O . VAL A 1 93 ? -1.911 0.754 13.732 1.00 98.19 93 VAL A O 1
ATOM 750 N N . GLU A 1 94 ? -1.124 -0.255 11.889 1.00 97.94 94 GLU A N 1
ATOM 751 C CA . GLU A 1 94 ? -1.695 -1.577 12.164 1.00 97.94 94 GLU A CA 1
ATOM 752 C C . GLU A 1 94 ? -1.225 -2.133 13.520 1.00 97.94 94 GLU A C 1
ATOM 754 O O . GLU A 1 94 ? -2.047 -2.543 14.337 1.00 97.94 94 GLU A O 1
ATOM 759 N N . ILE A 1 95 ? 0.085 -2.084 13.802 1.00 98.19 95 ILE A N 1
ATOM 760 C CA . ILE A 1 95 ? 0.649 -2.526 15.092 1.00 98.19 95 ILE A CA 1
ATOM 761 C C . ILE A 1 95 ? 0.028 -1.747 16.254 1.00 98.19 95 ILE A C 1
ATOM 763 O O . ILE A 1 95 ? -0.262 -2.323 17.301 1.00 98.19 95 ILE A O 1
ATOM 767 N N . LEU A 1 96 ? -0.160 -0.433 16.098 1.00 98.19 96 LEU A N 1
ATOM 768 C CA . LEU A 1 96 ? -0.788 0.391 17.129 1.00 98.19 96 LEU A CA 1
ATOM 769 C C . LEU A 1 96 ? -2.261 0.024 17.333 1.00 98.19 96 LEU A C 1
ATOM 771 O O . LEU A 1 96 ? -2.710 -0.004 18.475 1.00 98.19 96 LEU A O 1
ATOM 775 N N . CYS A 1 97 ? -2.983 -0.290 16.257 1.00 97.88 97 CYS A N 1
ATOM 776 C CA . CYS A 1 97 ? -4.389 -0.693 16.295 1.00 97.88 97 CYS A CA 1
ATOM 777 C C . CYS A 1 97 ? -4.606 -2.070 16.947 1.00 97.88 97 CYS A C 1
ATOM 779 O O . CYS A 1 97 ? -5.663 -2.311 17.516 1.00 97.88 97 CYS A O 1
ATOM 781 N N . GLN A 1 98 ? -3.610 -2.960 16.903 1.00 96.31 98 GLN A N 1
ATOM 782 C CA . GLN A 1 98 ? -3.656 -4.303 17.507 1.00 96.31 98 GLN A CA 1
ATOM 783 C C . GLN A 1 98 ? -3.349 -4.318 19.017 1.00 96.31 98 GLN A C 1
ATOM 785 O O . GLN A 1 98 ? -3.230 -5.384 19.621 1.00 96.31 98 GLN A O 1
ATOM 790 N N . LYS A 1 99 ? -3.167 -3.153 19.646 1.00 97.56 99 LYS A N 1
ATOM 791 C CA . LYS A 1 99 ? -2.948 -3.065 21.092 1.00 97.56 99 LYS A CA 1
ATOM 792 C C . LYS A 1 99 ? -4.263 -3.318 21.853 1.00 97.56 99 LYS A C 1
ATOM 794 O O . LYS A 1 99 ? -5.259 -2.664 21.525 1.00 97.56 99 LYS A O 1
ATOM 799 N N . PRO A 1 100 ? -4.278 -4.172 22.898 1.00 96.56 100 PRO A N 1
ATOM 800 C CA . PRO A 1 100 ? -5.496 -4.508 23.650 1.00 96.56 100 PRO A CA 1
ATOM 801 C C . PRO A 1 100 ? -6.255 -3.290 24.197 1.00 96.56 100 PRO A C 1
ATOM 803 O O . PRO A 1 100 ? -7.479 -3.293 24.319 1.00 96.56 100 PRO A O 1
ATOM 806 N N . GLU A 1 101 ? -5.533 -2.213 24.507 1.00 96.75 101 GLU A N 1
ATOM 807 C CA . GLU A 1 101 ? -6.092 -0.987 25.069 1.00 96.75 101 GLU A CA 1
ATOM 808 C C . GLU A 1 101 ? -6.954 -0.197 24.074 1.00 96.75 101 GLU A C 1
ATOM 810 O O . GLU A 1 101 ? -7.771 0.611 24.503 1.00 96.75 101 GLU A O 1
ATOM 815 N N . VAL A 1 102 ? -6.779 -0.400 22.762 1.00 95.12 102 VAL A N 1
ATOM 816 C CA . VAL A 1 102 ? -7.467 0.384 21.716 1.00 95.12 102 VAL A CA 1
ATOM 817 C C . VAL A 1 102 ? -8.186 -0.468 20.675 1.00 95.12 102 VAL A C 1
ATOM 819 O O . VAL A 1 102 ? -9.004 0.072 19.933 1.00 95.12 102 VAL A O 1
ATOM 822 N N . GLU A 1 103 ? -7.937 -1.778 20.610 1.00 94.75 103 GLU A N 1
ATOM 823 C CA . GLU A 1 103 ? -8.497 -2.666 19.574 1.00 94.75 103 GLU A CA 1
ATOM 824 C C . GLU A 1 103 ? -10.035 -2.710 19.557 1.00 94.75 103 GLU A C 1
ATOM 826 O O . GLU A 1 103 ? -10.660 -2.926 18.519 1.00 94.75 103 GLU A O 1
ATOM 831 N N . HIS A 1 104 ? -10.661 -2.472 20.710 1.00 91.81 104 HIS A N 1
ATOM 832 C CA . HIS A 1 104 ? -12.110 -2.517 20.875 1.00 91.81 104 HIS A CA 1
ATOM 833 C C . HIS A 1 104 ? -12.807 -1.234 20.400 1.00 91.81 104 HIS A C 1
ATOM 835 O O . HIS A 1 104 ? -14.018 -1.263 20.158 1.00 91.81 104 HIS A O 1
ATOM 841 N N . LEU A 1 105 ? -12.063 -0.132 20.238 1.00 93.50 105 LEU A N 1
ATOM 842 C CA . LEU A 1 105 ? -12.619 1.161 19.852 1.00 93.50 105 LEU A CA 1
ATOM 843 C C . LEU A 1 105 ? -13.186 1.099 18.422 1.00 93.50 105 LEU A C 1
ATOM 845 O O . LEU A 1 105 ? -12.507 0.601 17.518 1.00 93.50 105 LEU A O 1
ATOM 849 N N . PRO A 1 106 ? -14.389 1.649 18.171 1.00 92.12 106 PRO A N 1
ATOM 850 C CA . PRO A 1 106 ? -14.989 1.670 16.834 1.00 92.12 106 PRO A CA 1
ATOM 851 C C . PRO A 1 106 ? -14.082 2.298 15.770 1.00 92.12 106 PRO A C 1
ATOM 853 O O . PRO A 1 106 ? -13.942 1.761 14.673 1.00 92.12 106 PRO A O 1
ATOM 856 N N . MET A 1 107 ? -13.375 3.374 16.129 1.00 93.19 107 MET A N 1
ATOM 857 C CA . MET A 1 107 ? -12.384 4.019 15.263 1.00 93.19 107 MET A CA 1
ATOM 858 C C . MET A 1 107 ? -11.263 3.059 14.845 1.00 93.19 107 MET A C 1
ATOM 860 O O . MET A 1 107 ? -10.873 3.030 13.680 1.00 93.19 107 MET A O 1
ATOM 864 N N . THR A 1 108 ? -10.762 2.242 15.771 1.00 95.56 108 THR A N 1
ATOM 865 C CA . THR A 1 108 ? -9.716 1.255 15.480 1.00 95.56 108 THR A CA 1
ATOM 866 C C . THR A 1 108 ? -10.224 0.193 14.511 1.00 95.56 108 THR A C 1
ATOM 868 O O . THR A 1 108 ? -9.530 -0.162 13.559 1.00 95.56 108 THR A O 1
ATOM 871 N N . LYS A 1 109 ? -11.468 -0.269 14.691 1.00 93.44 109 LYS A N 1
ATOM 872 C CA . LYS A 1 109 ? -12.110 -1.217 13.769 1.00 93.44 109 LYS A CA 1
ATOM 873 C C . LYS A 1 109 ? -12.270 -0.623 12.367 1.00 93.44 109 LYS A C 1
ATOM 875 O O . LYS A 1 109 ? -11.976 -1.306 11.390 1.00 93.44 109 LYS A O 1
ATOM 880 N N . ALA A 1 110 ? -12.666 0.647 12.266 1.00 93.88 110 ALA A N 1
ATOM 881 C CA . ALA A 1 110 ? -12.768 1.366 10.998 1.00 93.88 110 ALA A CA 1
ATOM 882 C C . ALA A 1 110 ? -11.405 1.495 10.290 1.00 93.88 110 ALA A C 1
ATOM 884 O O . ALA A 1 110 ? -11.302 1.233 9.093 1.00 93.88 110 ALA A O 1
ATOM 885 N N . ILE A 1 111 ? -10.333 1.807 11.028 1.00 95.06 111 ILE A N 1
ATOM 886 C CA . ILE A 1 111 ? -8.967 1.852 10.479 1.00 95.06 111 ILE A CA 1
ATOM 887 C C . ILE A 1 111 ? -8.532 0.473 9.965 1.00 95.06 111 ILE A C 1
ATOM 889 O O . ILE A 1 111 ? -8.023 0.366 8.851 1.00 95.06 111 ILE A O 1
ATOM 893 N N . LEU A 1 112 ? -8.756 -0.594 10.738 1.00 94.31 112 LEU A N 1
ATOM 894 C CA . LEU A 1 112 ? -8.417 -1.959 10.319 1.00 94.31 112 LEU A CA 1
ATOM 895 C C . LEU A 1 112 ? -9.213 -2.398 9.083 1.00 94.31 112 LEU A C 1
ATOM 897 O O . LEU A 1 112 ? -8.666 -3.061 8.207 1.00 94.31 112 LEU A O 1
ATOM 901 N N . LYS A 1 113 ? -10.478 -1.984 8.973 1.00 93.00 113 LYS A N 1
ATOM 902 C CA . LYS A 1 113 ? -11.311 -2.223 7.788 1.00 93.00 113 LYS A CA 1
ATOM 903 C C . LYS A 1 113 ? -10.708 -1.596 6.531 1.00 93.00 113 LYS A C 1
ATOM 905 O O . LYS A 1 113 ? -10.671 -2.245 5.491 1.00 93.00 113 LYS A O 1
ATOM 910 N N . ILE A 1 114 ? -10.175 -0.376 6.638 1.00 93.56 114 ILE A N 1
ATOM 911 C CA . ILE A 1 114 ? -9.436 0.270 5.544 1.00 93.56 114 ILE A CA 1
ATOM 912 C C . ILE A 1 114 ? -8.177 -0.542 5.201 1.00 93.56 114 ILE A C 1
ATOM 914 O O . ILE A 1 114 ? -7.967 -0.880 4.037 1.00 93.56 114 ILE A O 1
ATOM 918 N N . LEU A 1 115 ? -7.368 -0.893 6.209 1.00 94.56 115 LEU A N 1
ATOM 919 C CA . LEU A 1 115 ? -6.090 -1.600 6.035 1.00 94.56 115 LEU A CA 1
ATOM 920 C C . LEU A 1 115 ? -6.228 -3.009 5.437 1.00 94.56 115 LEU A C 1
ATOM 922 O O . LEU A 1 115 ? -5.305 -3.469 4.769 1.00 94.56 115 LEU A O 1
ATOM 926 N N . TYR A 1 116 ? -7.351 -3.690 5.675 1.00 93.94 116 TYR A N 1
ATOM 927 C CA . TYR A 1 116 ? -7.607 -5.055 5.198 1.00 93.94 116 TYR A CA 1
ATOM 928 C C . TYR A 1 116 ? -8.574 -5.131 4.010 1.00 93.94 116 TYR A C 1
ATOM 930 O O . TYR A 1 116 ? -8.993 -6.225 3.630 1.00 93.94 116 TYR A O 1
ATOM 938 N N . SER A 1 117 ? -8.963 -3.994 3.432 1.00 92.44 117 SER A N 1
ATOM 939 C CA . SER A 1 117 ? -9.800 -3.986 2.233 1.00 92.44 117 SER A CA 1
ATOM 940 C C . SER A 1 117 ? -9.068 -4.635 1.048 1.00 92.44 117 SER A C 1
ATOM 942 O O . SER A 1 117 ? -7.876 -4.425 0.840 1.00 92.44 117 SER A O 1
ATOM 944 N N . ASN A 1 118 ? -9.783 -5.451 0.268 1.00 79.12 118 ASN A N 1
ATOM 945 C CA . ASN A 1 118 ? -9.214 -6.187 -0.871 1.00 79.12 118 ASN A CA 1
ATOM 946 C C . ASN A 1 118 ? -9.345 -5.435 -2.209 1.00 79.12 118 ASN A C 1
ATOM 948 O O . ASN A 1 118 ? -8.971 -5.984 -3.246 1.00 7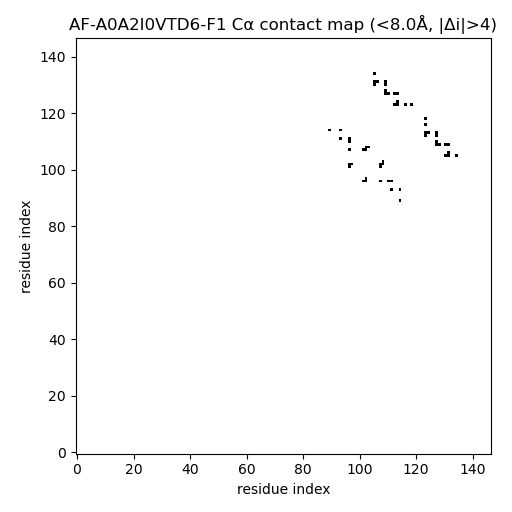9.12 118 ASN A O 1
ATOM 952 N N . ASP A 1 119 ? -9.936 -4.236 -2.210 1.00 69.88 119 ASP A N 1
ATOM 953 C CA . ASP A 1 119 ? -10.443 -3.593 -3.423 1.00 69.88 119 ASP A CA 1
ATOM 954 C C . ASP A 1 119 ? -9.807 -2.214 -3.647 1.00 69.88 119 ASP A C 1
ATOM 956 O O . ASP A 1 119 ? -10.302 -1.187 -3.192 1.00 69.88 119 ASP A O 1
ATOM 960 N N . ASP A 1 120 ? -8.733 -2.169 -4.440 1.00 65.94 120 ASP A N 1
ATOM 961 C CA . ASP A 1 120 ? -8.096 -0.911 -4.871 1.00 65.94 120 ASP A CA 1
ATOM 962 C C . ASP A 1 120 ? -9.0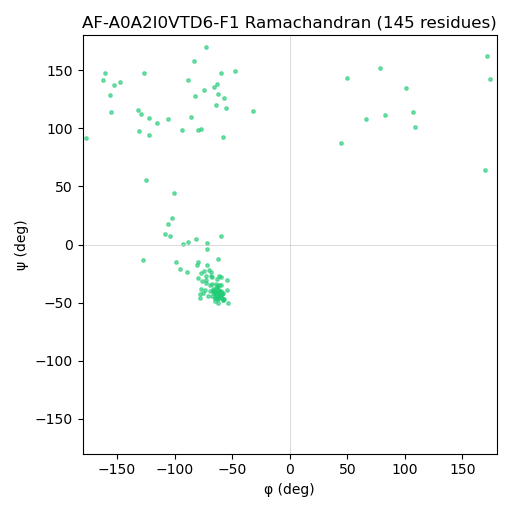43 -0.020 -5.712 1.00 65.94 120 ASP A C 1
ATOM 964 O O . ASP A 1 120 ? -8.734 1.136 -6.008 1.00 65.94 120 ASP A O 1
ATOM 968 N N . LYS A 1 121 ? -10.189 -0.562 -6.158 1.00 66.12 121 LYS A N 1
ATOM 969 C CA . LYS A 1 121 ? -11.134 0.091 -7.084 1.00 66.12 121 LYS A CA 1
ATOM 970 C C . LYS A 1 121 ? -12.283 0.816 -6.389 1.00 66.12 121 LYS A C 1
ATOM 972 O O . LYS A 1 121 ? -12.881 1.707 -6.993 1.00 66.12 121 LYS A O 1
ATOM 977 N N . HIS A 1 122 ? -12.583 0.457 -5.145 1.00 64.69 122 HIS A N 1
ATOM 978 C CA . HIS A 1 122 ? -13.627 1.075 -4.341 1.00 64.69 122 HIS A CA 1
ATOM 979 C C . HIS A 1 122 ? -13.027 1.447 -2.992 1.00 64.69 122 HIS A C 1
ATOM 981 O O . HIS A 1 122 ? -12.653 0.579 -2.214 1.00 64.69 122 HIS A O 1
ATOM 987 N N . SER A 1 123 ? -12.907 2.751 -2.730 1.00 75.31 123 SER A N 1
ATOM 988 C CA . SER A 1 123 ? -12.360 3.229 -1.461 1.00 75.31 123 SER A CA 1
ATOM 989 C C . SER A 1 123 ? -13.192 2.668 -0.298 1.00 75.31 123 SER A C 1
ATOM 991 O O . SER A 1 123 ? -14.403 2.892 -0.295 1.00 75.31 123 SER A O 1
ATOM 993 N N . PRO A 1 124 ? -12.586 2.000 0.701 1.00 79.25 124 PRO A N 1
ATOM 994 C CA . PRO A 1 124 ? -13.288 1.512 1.895 1.00 79.25 124 PRO A CA 1
ATOM 995 C C . PRO A 1 124 ? -13.703 2.648 2.844 1.00 79.25 124 PRO A C 1
ATOM 997 O O . PRO A 1 124 ? -14.343 2.405 3.864 1.00 79.25 124 PRO A O 1
ATOM 1000 N N . LEU A 1 125 ? -13.323 3.893 2.530 1.00 80.69 125 LEU A N 1
ATOM 1001 C CA . LEU A 1 125 ? -13.532 5.060 3.380 1.00 80.69 125 LEU A CA 1
ATOM 1002 C C . LEU A 1 125 ? -15.012 5.314 3.732 1.00 80.69 125 LEU A C 1
ATOM 1004 O O . LEU A 1 125 ? -15.285 5.465 4.919 1.00 80.69 125 LEU A O 1
ATOM 1008 N N . PRO A 1 126 ? -15.979 5.286 2.789 1.00 80.50 126 PRO A N 1
ATOM 1009 C CA . PRO A 1 126 ? -17.385 5.528 3.121 1.00 80.50 126 PRO A CA 1
ATOM 1010 C C . PRO A 1 126 ? -17.949 4.479 4.091 1.00 80.50 126 PRO A C 1
ATOM 1012 O O . PRO A 1 126 ? -18.661 4.811 5.032 1.00 80.50 126 PRO A O 1
ATOM 1015 N N . GLU A 1 127 ? -17.578 3.212 3.900 1.00 76.94 127 GLU A N 1
ATOM 1016 C CA . GLU A 1 127 ? -18.042 2.093 4.728 1.00 76.94 127 GLU A CA 1
ATOM 1017 C C . GLU A 1 127 ? -17.396 2.092 6.126 1.00 76.94 127 GLU A C 1
ATOM 1019 O O . GLU A 1 127 ? -17.946 1.545 7.085 1.00 76.94 127 GLU A O 1
ATOM 1024 N N . ALA A 1 128 ? -16.189 2.651 6.241 1.00 80.38 128 ALA A N 1
ATOM 1025 C CA . ALA A 1 128 ? -15.488 2.833 7.505 1.00 80.38 128 ALA A CA 1
ATOM 1026 C C . ALA 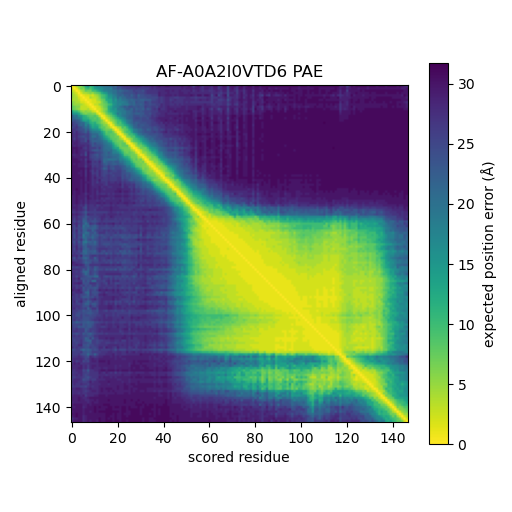A 1 128 ? -16.059 4.018 8.302 1.00 80.38 128 ALA A C 1
ATOM 1028 O O . ALA A 1 128 ? -16.194 3.915 9.519 1.00 80.38 128 ALA A O 1
ATOM 1029 N N . GLU A 1 129 ? -16.432 5.110 7.627 1.00 81.06 129 GLU A N 1
ATOM 1030 C CA . GLU A 1 129 ? -17.090 6.272 8.240 1.00 81.06 129 GLU A CA 1
ATOM 1031 C C . GLU A 1 129 ? -18.477 5.919 8.795 1.00 81.06 129 GLU A C 1
ATOM 1033 O O . GLU A 1 129 ? -18.799 6.285 9.925 1.00 81.06 129 GLU A O 1
ATOM 1038 N N . GLU A 1 130 ? -19.266 5.132 8.060 1.00 80.75 130 GLU A N 1
ATOM 1039 C CA . GLU A 1 130 ? -20.561 4.623 8.533 1.00 80.75 130 GLU A CA 1
ATOM 1040 C C . GLU A 1 130 ? -20.415 3.783 9.812 1.00 80.75 130 GLU A C 1
ATOM 1042 O O . GLU A 1 130 ? -21.134 4.006 10.783 1.00 80.75 130 GLU A O 1
ATOM 1047 N N . SER A 1 131 ? -19.396 2.915 9.875 1.00 76.12 131 SER A N 1
ATOM 1048 C CA . SER A 1 131 ? -19.122 2.084 11.062 1.00 76.12 131 SER A CA 1
ATOM 1049 C C . SER A 1 131 ? -18.797 2.910 12.319 1.00 76.12 131 SER A C 1
ATOM 1051 O O . SER A 1 131 ? -19.001 2.444 13.440 1.00 76.12 131 SER A O 1
ATOM 1053 N N . ILE A 1 132 ? -18.264 4.127 12.156 1.00 82.06 132 ILE A N 1
ATOM 1054 C CA . ILE A 1 132 ? -18.014 5.051 13.270 1.00 82.06 132 ILE A CA 1
ATOM 1055 C C . ILE A 1 132 ? -19.327 5.716 13.693 1.00 82.06 132 ILE A C 1
ATOM 1057 O O . ILE A 1 132 ? -19.628 5.746 14.886 1.00 82.06 132 ILE A O 1
ATOM 1061 N N . ASN A 1 133 ? -20.119 6.197 12.733 1.00 79.12 133 ASN A N 1
ATOM 1062 C CA . ASN A 1 133 ? -21.378 6.892 13.002 1.00 79.12 133 ASN A CA 1
ATOM 1063 C C . ASN A 1 133 ? -22.412 5.981 13.686 1.00 79.12 133 ASN A C 1
ATOM 1065 O O . ASN A 1 133 ? -22.999 6.381 14.686 1.00 79.12 133 ASN A O 1
ATOM 1069 N N . GLU A 1 134 ? -22.555 4.727 13.244 1.00 73.00 134 GLU A N 1
ATOM 1070 C CA . GLU A 1 134 ? -23.453 3.747 13.882 1.00 73.00 134 GLU A CA 1
ATOM 1071 C C . GLU A 1 134 ? -23.085 3.476 15.350 1.00 73.00 134 GLU A C 1
ATOM 1073 O O . GLU A 1 134 ? -23.950 3.276 16.201 1.00 73.00 134 GLU A O 1
ATOM 1078 N N . SER A 1 135 ? -21.788 3.495 15.672 1.00 69.19 135 SER A N 1
ATOM 1079 C CA . SER A 1 135 ? -21.318 3.295 17.046 1.00 69.19 135 SER A CA 1
ATOM 1080 C C . SER A 1 135 ? -21.550 4.506 17.956 1.00 69.19 135 SER A C 1
ATOM 1082 O O . SER A 1 135 ? -21.611 4.340 19.173 1.00 69.19 135 SER A O 1
ATOM 1084 N N . MET A 1 136 ? -21.680 5.706 17.379 1.00 61.69 136 MET A N 1
ATOM 1085 C CA . MET A 1 136 ? -22.042 6.923 18.107 1.00 61.69 136 MET A CA 1
ATOM 1086 C C . MET A 1 136 ? -23.548 6.964 18.387 1.00 61.69 136 MET A C 1
ATOM 1088 O O . MET A 1 136 ? -23.931 7.215 19.526 1.00 61.69 136 MET A O 1
ATOM 1092 N N . ASP A 1 137 ? -24.384 6.603 17.409 1.00 59.62 137 ASP A N 1
ATOM 1093 C CA . ASP A 1 137 ? -25.842 6.528 17.593 1.00 59.62 137 ASP A CA 1
ATOM 1094 C C . ASP A 1 137 ? -26.251 5.459 18.625 1.00 59.62 137 ASP A C 1
ATOM 1096 O O . ASP A 1 137 ? -27.191 5.655 19.394 1.00 59.62 137 ASP A O 1
ATOM 1100 N N . ALA A 1 138 ? -25.521 4.341 18.712 1.00 58.84 138 ALA A N 1
ATOM 1101 C CA . ALA A 1 138 ? -25.768 3.321 19.735 1.00 58.84 138 ALA A CA 1
ATOM 1102 C C . ALA A 1 138 ? -25.439 3.793 21.167 1.00 58.84 138 ALA A C 1
ATOM 1104 O O . ALA A 1 138 ? -26.037 3.304 22.124 1.00 58.84 138 ALA A O 1
ATOM 1105 N N . ALA A 1 139 ? -24.503 4.735 21.330 1.00 56.16 139 ALA A N 1
ATOM 1106 C CA . ALA A 1 139 ? -24.133 5.275 22.639 1.00 56.16 139 ALA A CA 1
ATOM 1107 C C . ALA A 1 139 ? -25.132 6.330 23.150 1.00 56.16 139 ALA A C 1
ATOM 1109 O O . ALA A 1 139 ? -25.316 6.446 24.361 1.00 56.16 139 ALA A O 1
ATOM 1110 N N . ASP A 1 140 ? -25.805 7.052 22.248 1.00 51.69 140 ASP A N 1
ATOM 1111 C CA . ASP A 1 140 ? -26.840 8.032 22.607 1.00 51.69 140 ASP A CA 1
ATOM 1112 C C . ASP A 1 140 ? -28.183 7.372 22.979 1.00 51.69 140 ASP A C 1
ATOM 1114 O O . ASP A 1 140 ? -28.944 7.935 23.765 1.00 51.69 140 ASP A O 1
ATOM 1118 N N . LEU A 1 141 ? -28.461 6.150 22.503 1.00 49.59 141 LEU A N 1
ATOM 1119 C CA . LEU A 1 141 ? -29.672 5.398 22.871 1.00 49.59 141 LEU A CA 1
ATOM 1120 C C . LEU A 1 141 ? -29.600 4.765 24.276 1.00 49.59 141 LEU A C 1
ATOM 1122 O O . LEU A 1 141 ? -30.610 4.704 24.972 1.00 49.59 141 LEU A O 1
ATOM 1126 N N . GLU A 1 142 ? -28.415 4.364 24.747 1.00 49.62 142 GLU A N 1
ATOM 1127 C CA . GLU A 1 142 ? -28.218 3.832 26.113 1.00 49.62 142 GLU A CA 1
ATOM 1128 C C . GLU A 1 142 ? -28.331 4.924 27.201 1.00 49.62 142 GLU A C 1
ATOM 1130 O O . GLU A 1 142 ? -28.546 4.627 28.379 1.00 49.62 142 GLU A O 1
ATOM 1135 N N . ALA A 1 143 ? -28.224 6.204 26.826 1.00 52.03 143 ALA A N 1
ATOM 1136 C CA . ALA A 1 143 ? -28.385 7.327 27.749 1.00 52.03 143 ALA A CA 1
ATOM 1137 C C . ALA A 1 143 ? -29.858 7.677 28.045 1.00 52.03 143 ALA A C 1
ATOM 1139 O O . ALA A 1 143 ? -30.113 8.377 29.025 1.00 52.03 143 ALA A O 1
ATOM 1140 N N . GLU A 1 144 ? -30.823 7.188 27.252 1.00 49.31 144 GLU A N 1
ATOM 1141 C CA . GLU A 1 144 ? -32.255 7.471 27.457 1.00 49.31 144 GLU A CA 1
ATOM 1142 C C . GLU A 1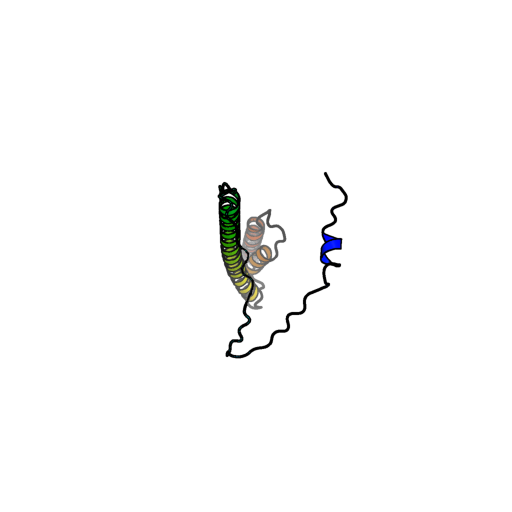 144 ? -33.025 6.348 28.182 1.00 49.31 144 GLU A C 1
ATOM 1144 O O . GLU A 1 144 ? -34.105 6.597 28.710 1.00 49.31 144 GLU A O 1
ATOM 1149 N N . GLU A 1 145 ? -32.480 5.129 28.293 1.00 47.91 145 GLU A N 1
ATOM 1150 C CA . GLU A 1 145 ? -33.176 3.992 28.937 1.00 47.91 145 GLU A CA 1
ATOM 1151 C C . GLU A 1 145 ? -32.942 3.898 30.464 1.00 47.91 145 GLU A C 1
ATOM 1153 O O . GLU A 1 145 ? -33.457 3.004 31.137 1.00 47.91 145 GLU A O 1
ATOM 1158 N N . THR A 1 146 ? -32.191 4.837 31.054 1.00 47.31 146 THR A N 1
ATOM 1159 C CA . THR A 1 146 ? -31.892 4.867 32.503 1.00 47.31 146 THR A CA 1
ATOM 1160 C C . THR A 1 146 ? -32.640 5.941 33.303 1.00 47.31 146 THR A C 1
ATOM 1162 O O . THR A 1 146 ? -32.251 6.219 34.443 1.00 47.31 146 THR A O 1
ATOM 1165 N N . GLN A 1 147 ? -33.732 6.510 32.773 1.00 40.03 147 GLN A N 1
ATOM 1166 C CA . GLN A 1 147 ? -34.551 7.501 33.490 1.00 40.03 147 GLN A CA 1
ATOM 1167 C C . GLN A 1 147 ? -35.966 7.027 33.841 1.00 40.03 147 GLN A C 1
ATOM 1169 O O . GLN A 1 147 ? -36.633 6.400 32.991 1.00 40.03 147 GLN A O 1
#

Organism: NCBI:txid906689

Sequence (147 aa):
MNENYNPVERRCKGGKERNIRVSQKISKSLQASNVGNRGSIDGTKHSTATPNSTLENSNAYIQELSEKINEMKISLESMEKERDFYFEKLRYVEILCQKPEVEHLPMTKAILKILYSNDDKHSPLPEAEESINESMDAADLEAEETQ

InterPro domains:
  IPR004953 EB1, C-terminal [PF03271] (79-117)
  IPR004953 EB1, C-terminal [PS51230] (54-124)
  IPR027328 Microtubule-associated protein RP/EB [PTHR10623] (3-131)
  IPR036133 EB1, C-terminal domain superfamily [SSF140612] (62-122)

Solvent-accessible surface area (backbone atoms only — not comparable to full-atom values): 9596 Å² total; per-residue (Å²): 131,80,87,83,76,59,75,69,63,56,72,76,72,70,83,80,87,80,92,78,79,89,76,87,85,86,84,88,83,89,85,83,88,86,86,87,83,89,81,88,81,90,80,87,84,87,76,88,85,75,73,74,58,68,60,53,54,50,51,52,51,51,48,54,52,49,50,52,53,48,52,52,50,54,51,48,55,51,50,50,51,49,52,50,56,52,49,53,51,53,50,52,51,50,59,59,37,69,33,84,92,43,42,82,40,54,64,36,48,26,50,49,50,51,76,68,56,90,48,96,86,53,79,50,59,68,67,27,52,48,53,40,51,57,57,51,57,57,58,60,55,65,69,65,76,78,119

Secondary structure (DSSP, 8-state):
--TT--HHHHHHH--------------------------------------THHHHHHHHHHHHHHHHHHHHHHHHHHHHHHHHHHHHHHHHHHHHHTSTTTTTSHHHHHHHHHHT---TTS-SHHHHHHHHHHHHHHHHHTTTTT-

pLDDT: mean 73.66, std 20.98, range [39.84, 98.5]

Mean predicted aligned error: 19.21 Å